Protein AF-A0AAI8MK55-F1 (afdb_monomer)

Secondary structure (DSSP, 8-state):
----TTTHHHHHHHHHHHHTHHHHHHHSTTSPSSTTHHHHHHHHTGGGS-HHHHHHHHHHHHHHHHTT----

Sequence (72 aa):
MQTQLTPQMRSEARAVMQACRTDFDRLCSDVTPGGGRILACLQSHAGQLTSPCAQALPRAQALRDSAGGAPK

InterPro domains:
  IPR001893 Cysteine-rich Golgi apparatus protein 1 repeat [PF00839] (15-49)

Foldseek 3Di:
DDPVPPPVLVVLLVQLCVLCVVVCVVFPVVPDDDLCRSLVRCVVVLVVGDPSNVVSSVSNVVSCVSVCSDDD

Mean predicted aligned error: 7.04 Å

Organism: NCBI:txid1404864

Structure (mmCIF, N/CA/C/O backbone):
data_AF-A0AAI8MK55-F1
#
_entry.id   AF-A0AAI8MK55-F1
#
loop_
_atom_site.group_PDB
_atom_site.id
_atom_site.type_symbol
_atom_site.label_atom_id
_atom_site.label_alt_id
_atom_site.label_comp_id
_atom_site.label_asym_id
_atom_site.label_entity_id
_atom_site.label_seq_id
_atom_site.pdbx_PDB_ins_code
_atom_site.Cartn_x
_atom_site.Cartn_y
_atom_site.Cartn_z
_atom_site.occupancy
_atom_site.B_iso_or_equiv
_atom_site.auth_seq_id
_atom_site.auth_comp_id
_atom_site.auth_asym_id
_atom_site.auth_atom_id
_atom_site.pdbx_PDB_model_num
ATOM 1 N N . MET A 1 1 ? 26.804 -13.274 -0.057 1.00 41.72 1 MET A N 1
ATOM 2 C CA . MET A 1 1 ? 25.550 -13.633 0.636 1.00 41.72 1 MET A CA 1
ATOM 3 C C . MET A 1 1 ? 24.386 -13.387 -0.324 1.00 41.72 1 MET A C 1
ATOM 5 O O . MET A 1 1 ? 24.170 -12.252 -0.705 1.00 41.72 1 MET A O 1
ATOM 9 N N . GLN A 1 2 ? 23.766 -14.473 -0.800 1.00 45.12 2 GLN A N 1
ATOM 10 C CA . GLN A 1 2 ? 22.459 -14.622 -1.479 1.00 45.12 2 GLN A CA 1
ATOM 11 C C . GLN A 1 2 ? 21.877 -13.428 -2.274 1.00 45.12 2 GLN A C 1
ATOM 13 O O . GLN A 1 2 ? 20.956 -12.754 -1.823 1.00 45.12 2 GLN A O 1
ATOM 18 N N . THR A 1 3 ? 22.321 -13.242 -3.520 1.00 49.06 3 THR A N 1
ATOM 19 C CA . THR A 1 3 ? 21.681 -12.350 -4.506 1.00 49.06 3 THR A CA 1
ATOM 20 C C . THR A 1 3 ? 20.493 -13.062 -5.176 1.00 49.06 3 THR A C 1
ATOM 22 O O . THR A 1 3 ? 20.545 -13.439 -6.341 1.00 49.06 3 THR A O 1
ATOM 25 N N . GLN A 1 4 ? 19.409 -13.296 -4.433 1.00 49.56 4 GLN A N 1
ATOM 26 C CA . GLN A 1 4 ? 18.182 -13.976 -4.900 1.00 49.56 4 GLN A CA 1
ATOM 27 C C . GLN A 1 4 ? 17.207 -13.031 -5.647 1.00 49.56 4 GLN A C 1
ATOM 29 O O . GLN A 1 4 ? 15.986 -13.205 -5.614 1.00 49.56 4 GLN A O 1
ATOM 34 N N . LEU A 1 5 ? 17.745 -12.017 -6.335 1.00 56.94 5 LEU A N 1
ATOM 35 C CA . LEU A 1 5 ? 17.006 -10.844 -6.823 1.00 56.94 5 LEU A CA 1
ATOM 36 C C . LEU A 1 5 ? 15.993 -11.116 -7.956 1.00 56.94 5 LEU A C 1
ATOM 38 O O . LEU A 1 5 ? 15.256 -10.209 -8.326 1.00 56.94 5 LEU A O 1
ATOM 42 N N . THR A 1 6 ? 15.906 -12.325 -8.524 1.00 58.53 6 THR A N 1
ATOM 43 C CA . THR A 1 6 ? 15.067 -12.569 -9.719 1.00 58.53 6 THR A CA 1
ATOM 44 C C . THR A 1 6 ? 13.937 -13.607 -9.562 1.00 58.53 6 THR A C 1
ATOM 46 O O . THR A 1 6 ? 12.844 -13.319 -10.062 1.00 58.53 6 THR A O 1
ATOM 49 N N . PRO A 1 7 ? 14.078 -14.747 -8.844 1.00 62.38 7 PRO A N 1
ATOM 50 C CA . PRO A 1 7 ? 12.947 -15.655 -8.595 1.00 62.38 7 PRO A CA 1
ATOM 51 C C . PRO A 1 7 ? 12.261 -15.450 -7.234 1.00 62.38 7 PRO A C 1
ATOM 53 O O . PRO A 1 7 ? 11.031 -15.486 -7.159 1.00 62.38 7 PRO A O 1
ATOM 56 N N . GLN A 1 8 ? 13.013 -15.196 -6.159 1.00 67.94 8 GLN A N 1
ATOM 57 C CA . GLN A 1 8 ? 12.436 -15.094 -4.813 1.00 67.94 8 GLN A CA 1
ATOM 58 C C . GLN A 1 8 ? 11.679 -13.796 -4.598 1.00 67.94 8 GLN A C 1
ATOM 60 O O . GLN A 1 8 ? 10.578 -13.829 -4.061 1.00 67.94 8 GLN A O 1
ATOM 65 N N . MET A 1 9 ? 12.185 -12.689 -5.139 1.00 68.88 9 MET A N 1
ATOM 66 C CA . MET A 1 9 ? 11.480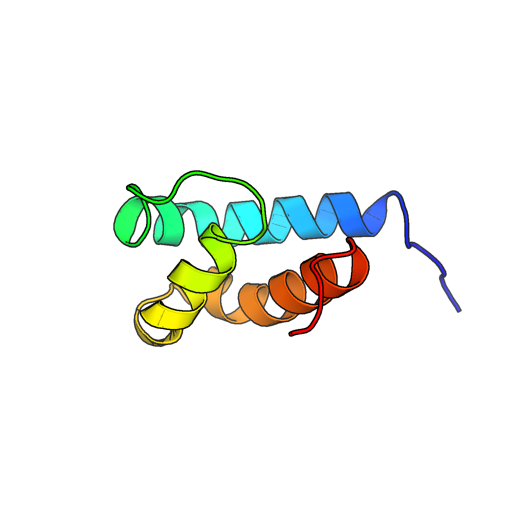 -11.410 -5.069 1.00 68.88 9 MET A CA 1
ATOM 67 C C . MET A 1 9 ? 10.106 -11.454 -5.754 1.00 68.88 9 MET A C 1
ATOM 69 O O . MET A 1 9 ? 9.151 -10.860 -5.261 1.00 68.88 9 MET A O 1
ATOM 73 N N . ARG A 1 10 ? 9.950 -12.212 -6.853 1.00 71.88 10 ARG A N 1
ATOM 74 C CA . ARG A 1 10 ? 8.628 -12.418 -7.482 1.00 71.88 10 ARG A CA 1
ATOM 75 C C . ARG A 1 10 ? 7.699 -13.269 -6.620 1.00 71.88 10 ARG A C 1
ATOM 77 O O . ARG A 1 10 ? 6.491 -13.051 -6.649 1.00 71.88 10 ARG A O 1
ATOM 84 N N . SER A 1 11 ? 8.241 -14.251 -5.902 1.00 76.81 11 SER A N 1
ATOM 85 C CA . SER A 1 11 ? 7.471 -15.061 -4.954 1.00 76.81 11 SER A CA 1
ATOM 86 C C . SER A 1 11 ? 7.005 -14.212 -3.771 1.00 76.81 11 SER A C 1
ATOM 88 O O . SER A 1 11 ? 5.824 -14.209 -3.437 1.00 76.81 11 SER A O 1
ATOM 90 N N . GLU A 1 12 ? 7.898 -13.391 -3.216 1.00 78.75 12 GLU A N 1
ATOM 91 C CA . GLU A 1 12 ? 7.577 -12.452 -2.140 1.00 78.75 12 GLU A CA 1
ATOM 92 C C . GLU A 1 12 ? 6.542 -11.416 -2.577 1.00 78.75 12 GLU A C 1
ATOM 94 O O . GLU A 1 12 ? 5.581 -11.185 -1.851 1.00 78.75 12 GLU A O 1
ATOM 99 N N . ALA A 1 13 ? 6.659 -10.857 -3.785 1.00 80.06 13 ALA A N 1
ATOM 100 C CA . ALA A 1 13 ? 5.658 -9.937 -4.321 1.00 80.06 13 ALA A CA 1
ATOM 101 C C . ALA A 1 13 ? 4.264 -10.577 -4.402 1.00 80.06 13 ALA A C 1
ATOM 103 O O . ALA A 1 13 ? 3.267 -9.938 -4.066 1.00 80.06 13 ALA A O 1
ATOM 104 N N . ARG A 1 14 ? 4.175 -11.855 -4.797 1.00 82.88 14 ARG A N 1
ATOM 105 C CA . ARG A 1 14 ? 2.900 -12.590 -4.787 1.00 82.88 14 ARG A CA 1
ATOM 106 C C . ARG A 1 14 ? 2.399 -12.843 -3.371 1.00 82.88 14 ARG A C 1
ATOM 108 O O . ARG A 1 14 ? 1.213 -12.650 -3.133 1.00 82.88 14 ARG A O 1
ATOM 115 N N . ALA A 1 15 ? 3.274 -13.243 -2.451 1.00 86.94 15 ALA A N 1
ATOM 116 C CA . ALA A 1 15 ? 2.908 -13.499 -1.060 1.00 86.94 15 ALA A CA 1
ATOM 117 C C . ALA A 1 15 ? 2.363 -12.234 -0.381 1.00 86.94 15 ALA A C 1
ATOM 119 O O . ALA A 1 15 ? 1.326 -12.271 0.274 1.00 86.94 15 ALA A O 1
ATOM 120 N N . VAL A 1 16 ? 3.008 -11.095 -0.619 1.00 86.31 16 VAL A N 1
ATOM 121 C CA . VAL A 1 16 ? 2.551 -9.777 -0.175 1.00 86.31 16 VAL A CA 1
ATOM 122 C C . VAL A 1 16 ? 1.189 -9.426 -0.781 1.00 86.31 16 VAL A C 1
ATOM 124 O O . VAL A 1 16 ? 0.273 -9.043 -0.057 1.00 86.31 16 VAL A O 1
ATOM 127 N N . MET A 1 17 ? 1.023 -9.586 -2.099 1.00 83.94 17 MET A N 1
ATOM 128 C CA . MET A 1 17 ? -0.255 -9.316 -2.771 1.00 83.94 17 MET A CA 1
ATOM 129 C C . MET A 1 17 ? -1.384 -10.219 -2.263 1.00 83.94 17 MET A C 1
ATOM 131 O O . MET A 1 17 ? -2.524 -9.775 -2.190 1.00 83.94 17 MET A O 1
ATOM 135 N N . GLN A 1 18 ? -1.087 -11.470 -1.905 1.00 88.75 18 GLN A N 1
ATOM 136 C CA . GLN A 1 18 ? -2.057 -12.383 -1.299 1.00 88.75 18 GLN A CA 1
ATOM 137 C C . GLN A 1 18 ? -2.413 -11.967 0.128 1.00 88.75 18 GLN A C 1
ATOM 139 O O . GLN A 1 18 ? -3.595 -11.912 0.456 1.00 88.75 18 GLN A O 1
ATOM 144 N N . ALA A 1 19 ? -1.419 -11.613 0.947 1.00 91.44 19 ALA A N 1
ATOM 145 C CA . ALA A 1 19 ? -1.636 -11.139 2.312 1.00 91.44 19 ALA A CA 1
ATOM 146 C C . ALA A 1 19 ? -2.516 -9.880 2.354 1.00 91.44 19 ALA A C 1
ATOM 148 O O . ALA A 1 19 ? -3.362 -9.750 3.231 1.00 91.44 19 ALA A O 1
ATOM 149 N N . CYS A 1 20 ? -2.349 -8.990 1.374 1.00 91.38 20 CYS A N 1
ATOM 150 C CA . CYS A 1 20 ? -3.121 -7.758 1.238 1.00 91.38 20 CYS A CA 1
ATOM 151 C C . CYS A 1 20 ? -4.351 -7.874 0.331 1.00 91.38 20 CYS A C 1
ATOM 153 O O . CYS A 1 20 ? -5.015 -6.868 0.100 1.00 91.38 20 CYS A O 1
ATOM 155 N N . ARG A 1 21 ? -4.675 -9.061 -0.203 1.00 89.94 21 ARG A N 1
ATOM 156 C CA . ARG A 1 21 ? -5.778 -9.244 -1.164 1.00 89.94 21 ARG A CA 1
ATOM 157 C C . ARG A 1 21 ? -7.118 -8.821 -0.567 1.00 89.94 21 ARG A C 1
ATOM 159 O O . ARG A 1 21 ? -7.866 -8.103 -1.218 1.00 89.94 21 ARG A O 1
ATOM 166 N N . THR A 1 22 ? -7.396 -9.255 0.659 1.00 91.81 22 THR A N 1
ATOM 167 C CA . THR A 1 22 ? -8.649 -8.955 1.366 1.00 91.81 22 THR A CA 1
ATOM 168 C C . THR A 1 22 ? -8.753 -7.475 1.719 1.00 91.81 22 THR A C 1
ATOM 170 O O . THR A 1 22 ? -9.808 -6.872 1.548 1.00 91.81 22 THR A O 1
ATOM 173 N N . ASP A 1 23 ? -7.651 -6.875 2.172 1.00 92.38 23 ASP A N 1
ATOM 174 C CA . ASP A 1 23 ? -7.589 -5.443 2.470 1.00 92.38 23 ASP A CA 1
ATOM 175 C C . ASP A 1 23 ? -7.752 -4.601 1.207 1.00 92.38 23 ASP A C 1
ATOM 177 O O . ASP A 1 23 ? -8.475 -3.612 1.213 1.00 92.38 23 ASP A O 1
ATOM 181 N N . PHE A 1 24 ? -7.141 -5.026 0.102 1.00 90.38 24 PHE A N 1
ATOM 182 C CA . PHE A 1 24 ? -7.323 -4.401 -1.199 1.00 90.38 24 PHE A CA 1
ATOM 183 C C . PHE A 1 24 ? -8.789 -4.443 -1.635 1.00 90.38 24 PHE A C 1
ATOM 185 O O . PHE A 1 24 ? -9.331 -3.406 -1.985 1.00 90.38 24 PHE A O 1
ATOM 192 N N . ASP A 1 25 ? -9.446 -5.600 -1.569 1.00 91.06 25 ASP A N 1
ATOM 193 C CA . ASP A 1 25 ? -10.843 -5.750 -1.998 1.00 91.06 25 ASP A CA 1
ATOM 194 C C . ASP A 1 25 ? -11.807 -4.909 -1.137 1.00 91.06 25 ASP A C 1
ATOM 196 O O . ASP A 1 25 ? -12.756 -4.302 -1.630 1.00 91.06 25 ASP A O 1
ATOM 200 N N . ARG A 1 26 ? -11.517 -4.795 0.165 1.00 93.50 26 ARG A N 1
ATOM 201 C CA . ARG A 1 26 ? -12.349 -4.048 1.114 1.00 93.50 26 ARG A CA 1
ATOM 202 C C . ARG A 1 26 ? -12.102 -2.537 1.102 1.00 93.50 26 ARG A C 1
ATOM 204 O O . ARG A 1 26 ? -13.047 -1.776 1.284 1.00 93.50 26 ARG A O 1
ATOM 211 N N . LEU A 1 27 ? -10.846 -2.108 0.983 1.00 92.56 27 LEU A N 1
ATOM 212 C CA . LEU A 1 27 ? -10.424 -0.716 1.202 1.00 92.56 27 LEU A CA 1
ATOM 213 C C . LEU A 1 27 ? -10.038 -0.005 -0.098 1.00 92.56 27 LEU A C 1
ATOM 215 O O . LEU A 1 27 ? -10.142 1.212 -0.184 1.00 92.56 27 LEU A O 1
ATOM 219 N N . CYS A 1 28 ? -9.581 -0.757 -1.098 1.00 92.94 28 CYS A N 1
ATOM 220 C CA . CYS A 1 28 ? -8.960 -0.245 -2.316 1.00 92.94 28 CYS A CA 1
ATOM 221 C C . CYS A 1 28 ? -9.551 -0.873 -3.592 1.00 92.94 28 CYS A C 1
ATOM 223 O O . CYS A 1 28 ? -8.868 -0.888 -4.614 1.00 92.94 28 CYS A O 1
ATOM 225 N N . SER A 1 29 ? -10.782 -1.396 -3.569 1.00 91.69 29 SER A N 1
ATOM 226 C CA . SER A 1 29 ? -11.391 -2.101 -4.715 1.00 91.69 29 SER A CA 1
ATOM 227 C C . SER A 1 29 ? -11.541 -1.229 -5.961 1.00 91.69 29 SER A C 1
ATOM 229 O O . SER A 1 29 ? 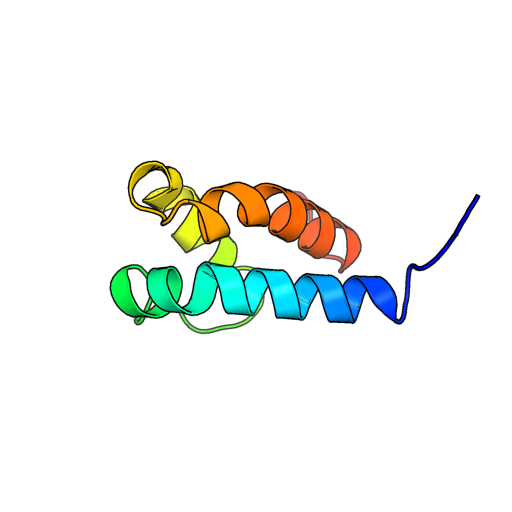-11.492 -1.743 -7.076 1.00 91.69 29 SER A O 1
ATOM 231 N N . ASP A 1 30 ? -11.651 0.086 -5.780 1.00 90.94 30 ASP A N 1
ATOM 232 C CA . ASP A 1 30 ? -11.702 1.072 -6.865 1.00 90.94 30 ASP A CA 1
ATOM 233 C C . ASP A 1 30 ? -10.306 1.395 -7.452 1.00 90.94 30 ASP A C 1
ATOM 235 O O . ASP A 1 30 ? -10.160 2.004 -8.512 1.00 90.94 30 ASP A O 1
ATOM 239 N N . VAL A 1 31 ? -9.228 0.961 -6.790 1.00 90.06 31 VAL A N 1
ATOM 240 C CA . VAL A 1 31 ? -7.859 1.281 -7.200 1.00 90.06 31 VAL A CA 1
ATOM 241 C C . VAL A 1 31 ? -7.419 0.383 -8.343 1.00 90.06 31 VAL A C 1
ATOM 243 O O . VAL A 1 31 ? -7.232 -0.826 -8.199 1.00 90.06 31 VAL A O 1
ATOM 246 N N . THR A 1 32 ? -7.133 1.007 -9.482 1.00 84.81 32 THR A N 1
ATOM 247 C CA . THR A 1 32 ? -6.601 0.291 -10.641 1.00 84.81 32 THR A CA 1
ATOM 248 C C . THR A 1 32 ? -5.201 -0.280 -10.345 1.00 84.81 32 THR A C 1
ATOM 250 O O . THR A 1 32 ? -4.287 0.487 -10.002 1.00 84.81 32 THR A O 1
ATOM 253 N N . PRO A 1 33 ? -4.984 -1.602 -10.509 1.00 81.25 33 PRO A N 1
ATOM 254 C CA . PRO A 1 33 ? -3.682 -2.231 -10.310 1.00 81.25 33 PRO A CA 1
ATOM 255 C C . PRO A 1 33 ? -2.603 -1.667 -11.245 1.00 81.25 33 PRO A C 1
ATOM 257 O O . PRO A 1 33 ? -2.866 -1.278 -12.381 1.00 81.25 33 PRO A O 1
ATOM 260 N N . GLY A 1 34 ? -1.358 -1.658 -10.761 1.00 80.69 34 GLY A N 1
ATOM 261 C CA . GLY A 1 34 ? -0.185 -1.182 -11.502 1.00 80.69 34 GLY A CA 1
ATOM 262 C C . GLY A 1 34 ? 0.445 0.082 -10.911 1.00 80.69 34 GLY A C 1
ATOM 263 O O . GLY A 1 34 ? -0.185 0.823 -10.156 1.00 80.69 34 GLY A O 1
ATOM 264 N N . GLY A 1 35 ? 1.729 0.299 -11.218 1.00 81.06 35 GLY A N 1
ATOM 265 C CA . GLY A 1 35 ? 2.477 1.500 -10.816 1.00 81.06 35 GLY A CA 1
ATOM 266 C C . GLY A 1 35 ? 2.548 1.754 -9.304 1.00 81.06 35 GLY A C 1
ATOM 267 O O . GLY A 1 35 ? 2.676 2.896 -8.888 1.00 81.06 35 GLY A O 1
ATOM 268 N N . GLY A 1 36 ? 2.383 0.724 -8.467 1.00 83.88 36 GLY A N 1
ATOM 269 C CA . GLY A 1 36 ? 2.403 0.873 -7.007 1.00 83.88 36 GLY A CA 1
ATOM 270 C C . GLY A 1 36 ? 1.170 1.552 -6.389 1.00 83.88 36 GLY A C 1
ATOM 271 O O . GLY A 1 36 ? 1.158 1.756 -5.177 1.00 83.8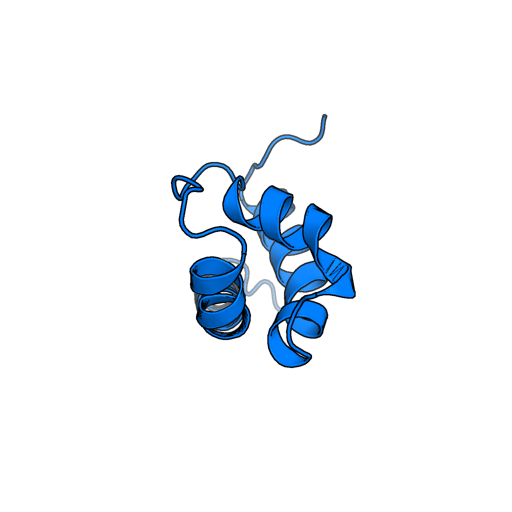8 36 GLY A O 1
ATOM 272 N N . ARG A 1 37 ? 0.112 1.853 -7.161 1.00 88.00 37 ARG A N 1
ATOM 273 C CA . ARG A 1 37 ? -1.091 2.559 -6.661 1.00 88.00 37 ARG A CA 1
ATOM 274 C C . ARG A 1 37 ? -1.809 1.818 -5.536 1.00 88.00 37 ARG A C 1
ATOM 276 O O . ARG A 1 37 ? -2.195 2.428 -4.546 1.00 88.00 37 ARG A O 1
ATOM 283 N N . ILE A 1 38 ? -1.913 0.493 -5.651 1.00 87.19 38 ILE A N 1
ATOM 284 C CA . ILE A 1 38 ? -2.483 -0.361 -4.598 1.00 87.19 38 ILE A CA 1
ATOM 285 C C . ILE A 1 38 ? -1.718 -0.174 -3.288 1.00 87.19 38 ILE A C 1
ATOM 287 O O . ILE A 1 38 ? -2.317 -0.027 -2.230 1.00 87.19 38 ILE A O 1
ATOM 291 N N . LEU A 1 39 ? -0.389 -0.111 -3.359 1.00 87.75 39 LEU A N 1
ATOM 292 C CA . LEU A 1 39 ? 0.439 0.062 -2.176 1.00 87.75 39 LEU A CA 1
ATOM 293 C C . LEU A 1 39 ? 0.298 1.440 -1.533 1.00 87.75 39 LEU A C 1
ATOM 295 O O . LEU A 1 39 ? 0.461 1.568 -0.320 1.00 87.75 39 LEU A O 1
ATOM 299 N N . ALA A 1 40 ? 0.062 2.472 -2.343 1.00 89.44 40 ALA A N 1
ATOM 300 C CA . ALA A 1 40 ? -0.223 3.813 -1.855 1.00 89.44 40 ALA A CA 1
ATOM 301 C C . ALA A 1 40 ? -1.569 3.840 -1.120 1.00 89.44 40 ALA A C 1
ATOM 303 O O . ALA A 1 40 ? -1.627 4.327 0.005 1.00 89.44 40 ALA A O 1
ATOM 304 N N . C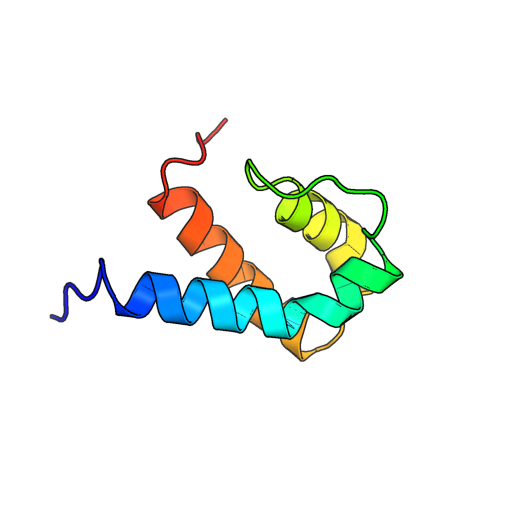YS A 1 41 ? -2.606 3.220 -1.692 1.00 92.44 41 CYS A N 1
ATOM 305 C CA . CYS A 1 41 ? -3.899 3.087 -1.027 1.00 92.44 41 CYS A CA 1
ATOM 306 C C . CYS A 1 41 ? -3.785 2.312 0.294 1.00 92.44 41 CYS A C 1
ATOM 308 O O . CYS A 1 41 ? -4.167 2.819 1.344 1.00 92.44 41 CYS A O 1
ATOM 310 N N . LEU A 1 42 ? -3.158 1.132 0.289 1.00 90.50 42 LEU A N 1
ATOM 311 C CA . LEU A 1 42 ? -2.979 0.340 1.511 1.00 90.50 42 LEU A CA 1
ATOM 312 C C . LEU A 1 42 ? -2.200 1.105 2.597 1.00 90.50 42 LEU A C 1
ATOM 314 O O . LEU A 1 42 ? -2.522 0.980 3.773 1.00 90.50 42 LEU A O 1
ATOM 318 N N . GLN A 1 43 ? -1.224 1.942 2.225 1.00 89.75 43 GLN A N 1
ATOM 319 C CA . GLN A 1 43 ? -0.533 2.828 3.173 1.00 89.75 43 GLN A CA 1
ATOM 320 C C . GLN A 1 43 ? -1.450 3.883 3.787 1.00 89.75 43 GLN A C 1
ATOM 322 O O . GLN A 1 43 ? -1.397 4.092 4.997 1.00 89.75 43 GLN A O 1
ATOM 327 N N . SER A 1 44 ? -2.298 4.532 2.989 1.00 91.56 44 SER A N 1
ATOM 328 C CA . SER A 1 44 ? -3.287 5.488 3.503 1.00 91.56 44 SER A CA 1
ATOM 329 C C . SER A 1 44 ? -4.265 4.835 4.481 1.00 91.56 44 SER A C 1
ATOM 331 O O . SER A 1 44 ? -4.766 5.494 5.387 1.00 91.56 44 SER A O 1
ATOM 333 N N . HIS A 1 45 ? -4.482 3.526 4.344 1.00 91.94 45 HIS A N 1
ATOM 334 C CA . HIS A 1 45 ? -5.331 2.730 5.221 1.00 91.94 45 HIS A CA 1
ATOM 335 C C . HIS A 1 45 ? -4.547 1.831 6.190 1.00 91.94 45 HIS A C 1
ATOM 337 O O . HIS A 1 45 ? -5.125 0.885 6.718 1.00 91.94 45 HIS A O 1
ATOM 343 N N . ALA A 1 46 ? -3.272 2.123 6.486 1.00 87.81 46 ALA A N 1
ATOM 344 C CA . ALA A 1 46 ? -2.404 1.250 7.289 1.00 87.81 46 ALA A CA 1
ATOM 345 C C . ALA A 1 46 ? -2.999 0.846 8.655 1.00 87.81 46 ALA A C 1
ATOM 347 O O . ALA A 1 46 ? -2.796 -0.278 9.105 1.00 87.81 46 ALA A O 1
ATOM 348 N N . GLY A 1 47 ? -3.775 1.732 9.293 1.00 90.94 47 GLY A N 1
ATOM 349 C CA . GLY A 1 47 ? -4.463 1.453 10.563 1.00 90.94 47 GLY A CA 1
ATOM 350 C C . GLY A 1 47 ? -5.731 0.594 10.450 1.00 90.94 47 GLY A C 1
ATOM 351 O O . GLY A 1 47 ? -6.278 0.185 11.467 1.00 90.94 47 GLY A O 1
ATOM 352 N N . GLN A 1 48 ? -6.210 0.334 9.233 1.00 91.88 48 GLN A N 1
ATOM 353 C CA . GLN A 1 48 ? -7.387 -0.493 8.937 1.00 91.88 48 GLN A CA 1
ATOM 354 C C . GLN A 1 48 ? -7.012 -1.833 8.291 1.00 91.88 48 GLN A C 1
ATOM 356 O O . GLN A 1 48 ? -7.896 -2.650 8.032 1.00 91.88 48 GLN A O 1
ATOM 361 N N . LEU A 1 49 ? -5.719 -2.051 8.027 1.00 93.00 49 LEU A N 1
ATOM 362 C CA . LEU A 1 49 ? -5.218 -3.284 7.438 1.00 93.00 49 LEU A CA 1
ATOM 363 C C . LEU A 1 49 ? -5.334 -4.450 8.414 1.00 93.00 49 LEU A C 1
ATOM 365 O O . LEU A 1 49 ? -5.129 -4.316 9.623 1.00 93.00 49 LEU A O 1
ATOM 369 N N . THR A 1 50 ? -5.559 -5.637 7.867 1.00 93.44 50 THR A N 1
ATOM 370 C CA . THR A 1 50 ? -5.384 -6.871 8.623 1.00 93.44 50 THR A CA 1
ATOM 371 C C . THR A 1 50 ? -3.918 -7.067 9.035 1.00 93.44 50 THR A C 1
ATOM 373 O O . THR A 1 50 ? -2.984 -6.647 8.345 1.00 93.44 50 THR A O 1
ATOM 376 N N . SER A 1 51 ? -3.699 -7.764 10.157 1.00 92.81 51 SER A N 1
ATOM 377 C CA . SER A 1 51 ? -2.355 -8.135 10.635 1.00 92.81 51 SER A CA 1
ATOM 378 C C 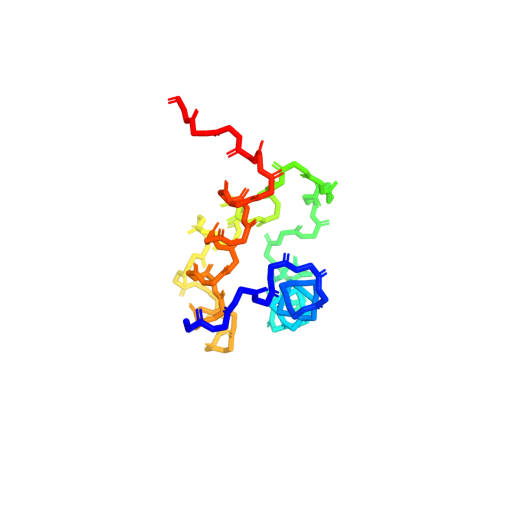. SER A 1 51 ? -1.421 -8.703 9.553 1.00 92.81 51 SER A C 1
ATOM 380 O O . SER A 1 51 ? -0.266 -8.275 9.511 1.00 92.81 51 SER A O 1
ATOM 382 N N . PRO A 1 52 ? -1.834 -9.647 8.681 1.00 90.69 52 PRO A N 1
ATOM 383 C CA . PRO A 1 52 ? -0.946 -10.155 7.637 1.00 90.69 52 PRO A CA 1
ATOM 384 C C . PRO A 1 52 ? -0.544 -9.080 6.620 1.00 90.69 52 PRO A C 1
ATOM 386 O O . PRO A 1 52 ? 0.630 -9.012 6.258 1.00 90.69 52 PRO A O 1
ATOM 389 N N . CYS A 1 53 ? -1.459 -8.204 6.195 1.00 92.69 53 CYS A N 1
ATOM 390 C CA . CYS A 1 53 ? -1.116 -7.144 5.249 1.00 92.69 53 CYS A CA 1
ATOM 391 C C . CYS A 1 53 ? -0.234 -6.062 5.879 1.00 92.69 53 CYS A C 1
ATOM 393 O O . CYS A 1 53 ? 0.751 -5.651 5.270 1.00 92.69 53 CYS A O 1
ATOM 395 N N . ALA A 1 54 ? -0.514 -5.652 7.119 1.00 91.31 54 ALA A N 1
ATOM 396 C CA . ALA A 1 54 ? 0.303 -4.673 7.836 1.00 91.31 54 ALA A CA 1
ATOM 397 C C . ALA A 1 54 ? 1.767 -5.133 7.983 1.00 91.31 54 ALA A C 1
ATOM 399 O O . ALA A 1 54 ? 2.693 -4.347 7.791 1.00 91.31 54 ALA A O 1
ATOM 400 N N . GLN A 1 55 ? 1.983 -6.427 8.244 1.00 91.00 55 GLN A N 1
ATOM 401 C CA . GLN A 1 55 ? 3.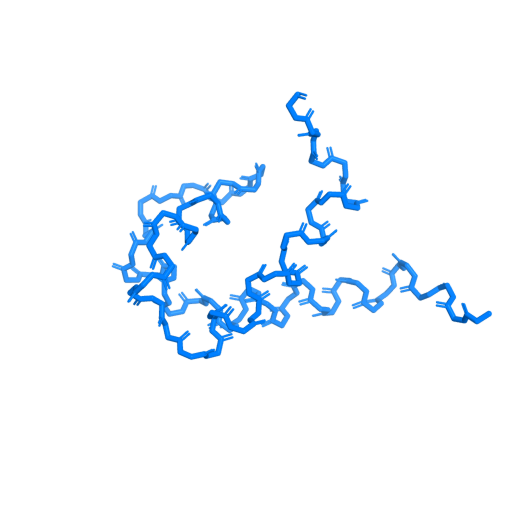320 -7.029 8.311 1.00 91.00 55 GLN A CA 1
ATOM 402 C C . GLN A 1 55 ? 3.983 -7.164 6.931 1.00 91.00 55 GLN A C 1
ATOM 404 O O . GLN A 1 55 ? 5.202 -7.040 6.807 1.00 91.00 55 GLN A O 1
ATOM 409 N N . ALA A 1 56 ? 3.195 -7.416 5.885 1.00 90.00 56 ALA A N 1
ATOM 410 C CA . ALA A 1 56 ? 3.679 -7.558 4.514 1.00 90.00 56 ALA A CA 1
ATOM 411 C C . ALA A 1 56 ? 3.982 -6.210 3.834 1.00 90.00 56 ALA A C 1
ATOM 413 O O . ALA A 1 56 ? 4.820 -6.153 2.931 1.00 90.00 56 ALA A O 1
ATOM 414 N N . LEU A 1 57 ? 3.335 -5.127 4.272 1.00 88.06 57 LEU A N 1
ATOM 415 C CA . LEU A 1 57 ? 3.431 -3.789 3.695 1.00 88.06 57 LEU A CA 1
ATOM 416 C C . LEU A 1 57 ? 4.876 -3.277 3.550 1.00 88.06 57 LEU A C 1
ATOM 418 O O . LEU A 1 57 ? 5.231 -2.924 2.429 1.00 88.06 57 LEU A O 1
ATOM 422 N N . PRO A 1 58 ? 5.753 -3.279 4.576 1.00 87.94 58 PRO A N 1
ATOM 423 C CA . PRO A 1 58 ? 7.137 -2.805 4.426 1.00 87.94 58 PRO A CA 1
ATOM 424 C C . PRO A 1 58 ? 7.948 -3.614 3.400 1.00 87.94 58 PRO A C 1
ATOM 426 O O . PRO A 1 58 ? 8.755 -3.057 2.658 1.00 87.94 58 PRO A O 1
ATOM 429 N N . ARG A 1 59 ? 7.697 -4.924 3.282 1.00 85.88 59 ARG A N 1
ATOM 430 C CA . ARG A 1 59 ? 8.287 -5.765 2.225 1.00 85.88 59 ARG A CA 1
ATOM 431 C C . ARG A 1 59 ? 7.777 -5.368 0.843 1.00 85.88 59 ARG A C 1
ATOM 433 O O . ARG A 1 59 ? 8.549 -5.280 -0.106 1.00 85.88 59 ARG A O 1
ATOM 440 N N . ALA A 1 60 ? 6.483 -5.087 0.744 1.00 84.81 60 ALA A N 1
ATOM 441 C CA . ALA A 1 60 ? 5.851 -4.559 -0.456 1.00 84.81 60 ALA A CA 1
ATOM 442 C C . ALA A 1 60 ? 6.483 -3.236 -0.911 1.00 84.81 60 ALA A C 1
ATOM 444 O O . ALA A 1 60 ? 6.631 -2.996 -2.110 1.00 84.81 60 ALA A O 1
ATOM 445 N N . GLN A 1 61 ? 6.871 -2.398 0.056 1.00 82.56 61 GLN A N 1
ATOM 446 C CA . GLN A 1 61 ? 7.586 -1.155 -0.193 1.00 82.56 61 GLN A CA 1
ATOM 447 C C . GLN A 1 61 ? 8.960 -1.433 -0.799 1.00 82.56 61 GLN A C 1
ATOM 449 O O . GLN A 1 61 ? 9.200 -1.058 -1.938 1.00 82.56 61 GLN A O 1
ATOM 454 N N . ALA A 1 62 ? 9.796 -2.215 -0.119 1.00 82.50 62 ALA A N 1
ATOM 455 C CA . ALA A 1 62 ? 11.133 -2.547 -0.608 1.00 82.50 62 ALA A CA 1
ATOM 456 C C . ALA A 1 62 ? 11.130 -3.180 -2.017 1.00 82.50 62 ALA A C 1
ATOM 458 O O . ALA A 1 62 ? 12.004 -2.898 -2.842 1.00 82.50 62 ALA A O 1
ATOM 459 N N . LEU A 1 63 ? 10.124 -4.008 -2.325 1.00 76.25 63 LEU A N 1
ATOM 460 C CA . LEU A 1 63 ? 9.949 -4.611 -3.649 1.00 76.25 63 LEU A CA 1
ATOM 461 C C . LEU A 1 63 ? 9.625 -3.574 -4.735 1.00 76.25 63 LEU A C 1
ATOM 463 O O . LEU A 1 63 ? 10.100 -3.719 -5.860 1.00 76.25 63 LEU A O 1
ATOM 467 N N . ARG A 1 64 ? 8.851 -2.526 -4.421 1.00 75.19 64 ARG A N 1
ATOM 468 C CA . ARG A 1 64 ? 8.534 -1.448 -5.376 1.00 75.19 64 ARG A CA 1
ATOM 469 C C . ARG A 1 64 ? 9.766 -0.606 -5.700 1.00 75.19 64 ARG A C 1
ATO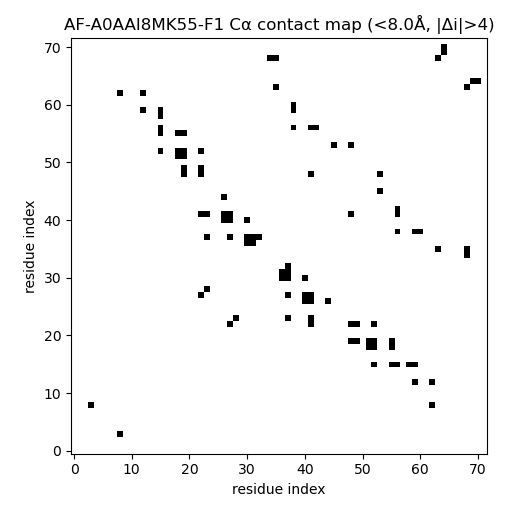M 471 O O . ARG A 1 64 ? 9.987 -0.285 -6.865 1.00 75.19 64 ARG A O 1
ATOM 478 N N . ASP A 1 65 ? 10.576 -0.322 -4.683 1.00 71.38 65 ASP A N 1
ATOM 479 C CA . ASP A 1 65 ? 11.762 0.525 -4.789 1.00 71.38 65 ASP A CA 1
ATOM 480 C C . ASP A 1 65 ? 12.831 -0.217 -5.612 1.00 71.38 65 ASP A C 1
ATOM 482 O O . ASP A 1 65 ? 13.521 0.365 -6.445 1.00 71.38 65 ASP A O 1
ATOM 486 N N . SER A 1 66 ? 12.874 -1.549 -5.472 1.00 66.12 66 SER A N 1
ATOM 487 C CA . SER A 1 66 ? 13.730 -2.447 -6.259 1.00 66.12 66 SER A CA 1
ATOM 488 C C . SER A 1 66 ? 13.243 -2.670 -7.700 1.00 66.12 66 SER A C 1
ATOM 490 O O . SER A 1 66 ? 14.040 -3.011 -8.570 1.00 66.12 66 SER A O 1
ATOM 492 N N . ALA A 1 67 ? 11.945 -2.496 -7.973 1.00 61.84 67 ALA A N 1
ATOM 493 C CA . ALA A 1 67 ? 11.344 -2.686 -9.298 1.00 61.84 67 ALA A CA 1
ATOM 494 C C . ALA A 1 67 ? 11.383 -1.420 -10.177 1.00 61.84 67 ALA A C 1
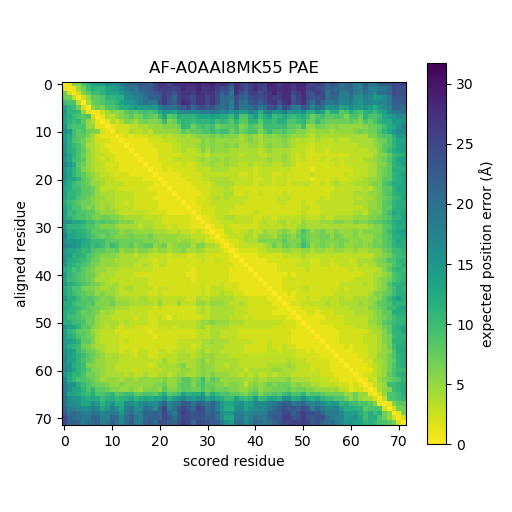ATOM 496 O O . ALA A 1 67 ? 10.764 -1.394 -11.241 1.00 61.84 67 ALA A O 1
ATOM 497 N N . GLY A 1 68 ? 12.094 -0.371 -9.749 1.00 55.56 68 GLY A N 1
ATOM 498 C CA . GLY A 1 68 ? 12.161 0.892 -10.483 1.00 55.56 68 GLY A CA 1
ATOM 499 C C . GLY A 1 68 ? 10.911 1.760 -10.320 1.00 55.56 68 GLY A C 1
ATOM 500 O O . GLY A 1 68 ? 10.644 2.613 -11.165 1.00 55.56 68 GLY A O 1
ATOM 501 N N . GLY A 1 69 ? 10.140 1.567 -9.243 1.00 50.31 69 GLY A N 1
ATOM 502 C CA . GLY A 1 69 ? 9.188 2.575 -8.790 1.00 50.31 69 GLY A CA 1
ATOM 503 C C . GLY A 1 69 ? 9.974 3.803 -8.348 1.00 50.31 69 GLY A C 1
ATOM 504 O O . GLY A 1 69 ? 10.611 3.769 -7.301 1.00 50.31 69 GLY A O 1
ATOM 505 N N . ALA A 1 70 ? 9.990 4.833 -9.192 1.00 41.62 70 ALA A N 1
ATOM 506 C CA . ALA A 1 70 ? 10.754 6.055 -8.989 1.00 41.62 70 ALA A CA 1
ATOM 507 C C . ALA A 1 70 ? 10.620 6.578 -7.541 1.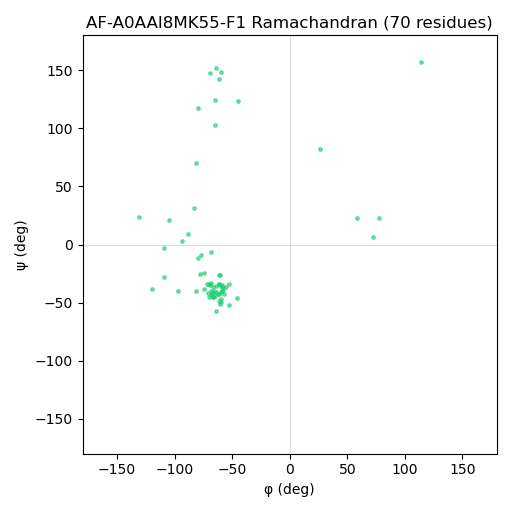00 41.62 70 ALA A C 1
ATOM 509 O O . ALA A 1 70 ? 9.491 6.816 -7.094 1.00 41.62 70 ALA A O 1
ATOM 510 N N . PRO A 1 71 ? 11.729 6.776 -6.802 1.00 45.25 71 PRO A N 1
ATOM 511 C CA . PRO A 1 71 ? 11.696 7.667 -5.654 1.00 45.25 71 PRO A CA 1
ATOM 512 C C . PRO A 1 71 ? 11.344 9.074 -6.162 1.00 45.25 71 PRO A C 1
ATOM 514 O O . PRO A 1 71 ? 11.733 9.446 -7.269 1.00 45.25 71 PRO A O 1
ATOM 517 N N . LYS A 1 72 ? 10.551 9.803 -5.373 1.00 43.66 72 LYS A N 1
ATOM 518 C CA . LYS A 1 72 ? 10.119 11.182 -5.648 1.00 43.66 72 LYS A CA 1
ATOM 519 C C . LYS A 1 72 ? 11.275 12.086 -6.081 1.00 43.66 72 LYS A C 1
ATOM 521 O O . LYS A 1 72 ? 12.319 12.031 -5.395 1.00 43.66 72 LYS A O 1
#

pLDDT: mean 79.88, std 15.3, range [41.62, 93.5]

Solvent-accessible surface area (backbone atoms only — not comparable to full-atom values): 4323 Å² total; per-residue (Å²): 133,87,88,55,79,72,67,53,52,56,51,49,53,50,51,32,51,58,47,30,41,65,46,36,59,75,76,37,64,86,54,67,81,60,94,61,46,54,59,54,48,51,56,79,39,49,93,75,44,50,72,60,22,53,67,28,44,64,58,52,48,55,52,39,56,72,68,66,50,75,79,130

Radius of gyration: 12.2 Å; Cα contacts (8 Å, |Δi|>4): 51; chains: 1; bounding box: 38×27×22 Å